Protein AF-A0A0U1QNK0-F1 (afdb_monomer_lite)

Sequence (177 aa):
MRGFETMNGQDYVIVNDSFAPSDDTAVRKYKVDQFQKAWANGVAYLVHSKEKGGAGDSAAKRIHADLRPTSSEHEYALYVGKKKIDIPANFTADVRPLTEESGTLAYTISDGKKYDTDAHKKFYYTHETSDGNIALDLSQLKANLRGKNAALTLYVLSTTGDNYVATLELNRKHNRH

Radius of gyration: 23.39 Å; chains: 1; bounding box: 48×30×73 Å

Organism: NCBI:txid1069536

Foldseek 3Di:
DPDWDADPNFIWDWAQQPPDPDRVRRTDTDGPVRVCVVCVVVDDDDDDDADPPGPPQQAQDEAEWAWDDDPDLQWTWIGRVPDTDQQAPCQDPPDPPADQSHWFKKKFKCLPDDDPDPVPTDIDGFDADPRRTTGHNCPVVLVVSVQPWMKMWIWTGGPSNYIYIYIDTSRPPPPDD

Secondary structure (DSSP, 8-state):
--EEEEETTEEEEEEE-TTSSSGGGTEEEEEHHHHHHH-TT------PPPPTT-SGGG--EEEEEEEEE-SSTTEEEEEETTEEEPPPTTTTS--SS--TT-EEEEEEE--SPPPSSGGGSPEEEE-B-TTS-EE---HHHHHHHTT---EEEEEEEETTSEEEEEEEETT------

Structure (mmCIF, N/CA/C/O backbone):
data_AF-A0A0U1QNK0-F1
#
_entry.id   AF-A0A0U1QNK0-F1
#
loop_
_atom_site.group_PDB
_atom_site.id
_atom_site.type_symbol
_atom_site.label_atom_id
_atom_site.label_alt_id
_atom_site.label_comp_id
_atom_site.label_asym_id
_atom_site.label_entity_id
_atom_site.label_seq_id
_atom_site.pdbx_PDB_ins_code
_atom_site.Cartn_x
_atom_site.Cartn_y
_atom_site.Cartn_z
_atom_site.occupancy
_atom_site.B_iso_or_equiv
_atom_site.auth_seq_id
_atom_site.auth_comp_id
_atom_site.auth_asym_id
_atom_site.auth_atom_id
_atom_site.pdbx_PDB_model_num
ATOM 1 N N . MET A 1 1 ? 11.651 -4.719 -26.888 1.00 79.62 1 MET A N 1
ATOM 2 C CA . MET A 1 1 ? 12.391 -5.368 -27.994 1.00 79.62 1 MET A CA 1
ATOM 3 C C . MET A 1 1 ? 12.774 -6.779 -27.564 1.00 79.62 1 MET A C 1
ATOM 5 O O . MET A 1 1 ? 13.091 -6.956 -26.396 1.00 79.62 1 MET A O 1
ATOM 9 N N . ARG A 1 2 ? 12.701 -7.765 -28.464 1.00 84.56 2 ARG A N 1
ATOM 10 C CA . ARG A 1 2 ? 13.052 -9.174 -28.206 1.00 84.56 2 ARG A CA 1
ATOM 11 C C . ARG A 1 2 ? 14.271 -9.658 -28.992 1.00 84.56 2 ARG A C 1
ATOM 13 O O . ARG A 1 2 ? 14.955 -10.556 -28.523 1.00 84.56 2 ARG A O 1
ATOM 20 N N . GLY A 1 3 ? 14.547 -9.075 -30.157 1.00 89.38 3 GLY A N 1
ATOM 21 C CA . GLY A 1 3 ? 15.682 -9.470 -30.989 1.00 89.38 3 GLY A CA 1
ATOM 22 C C . GLY A 1 3 ? 15.568 -8.946 -32.415 1.00 89.38 3 GLY A C 1
ATOM 23 O O . GLY A 1 3 ? 14.738 -8.076 -32.691 1.00 89.38 3 GLY A O 1
ATOM 24 N N . PHE A 1 4 ? 16.388 -9.506 -33.300 1.00 93.50 4 PHE A N 1
ATOM 25 C CA . PHE A 1 4 ? 16.425 -9.197 -34.727 1.00 93.50 4 PHE A CA 1
ATOM 26 C C . PHE A 1 4 ? 16.298 -10.472 -35.556 1.00 93.50 4 PHE A C 1
ATOM 28 O O . PHE A 1 4 ? 16.668 -11.552 -35.097 1.00 93.50 4 PHE A O 1
ATOM 35 N N . GLU A 1 5 ? 15.800 -10.335 -36.778 1.00 94.75 5 GLU A N 1
ATOM 36 C CA . GLU A 1 5 ? 15.701 -11.430 -37.738 1.00 94.75 5 GLU A CA 1
ATOM 37 C C . GLU A 1 5 ? 15.865 -10.900 -39.162 1.00 94.75 5 GLU A C 1
ATOM 39 O O . GLU A 1 5 ? 15.320 -9.848 -39.500 1.00 94.75 5 GLU A O 1
ATOM 44 N N . THR A 1 6 ? 16.577 -11.648 -40.002 1.00 94.88 6 THR A N 1
ATOM 45 C CA . THR A 1 6 ? 16.734 -11.339 -41.425 1.00 94.88 6 THR A CA 1
ATOM 46 C C . THR A 1 6 ? 15.884 -12.302 -42.241 1.00 94.88 6 THR A C 1
ATOM 48 O O . THR A 1 6 ? 16.067 -13.517 -42.175 1.00 94.88 6 THR A O 1
ATOM 51 N N . MET A 1 7 ? 14.966 -11.767 -43.044 1.00 91.12 7 MET A N 1
ATOM 52 C CA . MET A 1 7 ? 14.125 -12.548 -43.952 1.00 91.12 7 MET A CA 1
ATOM 53 C C . MET A 1 7 ? 14.304 -12.017 -45.373 1.00 91.12 7 MET A C 1
ATOM 55 O O . MET A 1 7 ? 14.025 -10.848 -45.632 1.00 91.12 7 MET A O 1
ATOM 59 N N . ASN A 1 8 ? 14.763 -12.865 -46.299 1.00 91.56 8 ASN A N 1
ATOM 60 C CA . ASN A 1 8 ? 14.988 -12.506 -47.708 1.00 91.56 8 ASN A CA 1
ATOM 61 C C . ASN A 1 8 ? 15.852 -11.238 -47.895 1.00 91.56 8 ASN A C 1
ATOM 63 O O . ASN A 1 8 ? 15.543 -10.389 -48.725 1.00 91.56 8 ASN A O 1
ATOM 67 N N . GLY A 1 9 ? 16.908 -11.086 -47.088 1.00 91.94 9 GLY A N 1
ATOM 68 C CA . GLY A 1 9 ? 17.814 -9.929 -47.141 1.00 91.94 9 GLY A CA 1
ATOM 69 C C . GLY A 1 9 ? 17.261 -8.632 -46.533 1.00 91.94 9 GLY A C 1
ATOM 70 O O . GLY A 1 9 ? 17.928 -7.606 -46.603 1.00 91.94 9 GLY A O 1
ATOM 71 N N . GLN A 1 10 ? 16.067 -8.660 -45.933 1.00 95.06 10 GLN A N 1
ATOM 72 C CA . GLN A 1 10 ? 15.499 -7.544 -45.179 1.00 95.06 10 GLN A CA 1
ATOM 73 C C . GLN A 1 10 ? 15.601 -7.820 -43.678 1.00 95.06 10 GLN A C 1
ATOM 75 O O . GLN A 1 10 ? 15.119 -8.850 -43.201 1.00 95.06 10 GLN A O 1
ATOM 80 N N . ASP A 1 11 ? 16.154 -6.862 -42.936 1.00 96.38 11 ASP A N 1
ATOM 81 C CA . ASP A 1 11 ? 16.259 -6.943 -41.480 1.00 96.38 11 ASP A CA 1
ATOM 82 C C . ASP A 1 11 ? 15.006 -6.411 -40.785 1.00 96.38 11 ASP A C 1
ATOM 84 O O . ASP A 1 11 ? 14.440 -5.372 -41.162 1.00 96.38 11 ASP A O 1
ATOM 88 N N . TYR A 1 12 ? 14.614 -7.121 -39.730 1.00 96.12 12 TYR A N 1
ATOM 89 C CA . TYR A 1 12 ? 13.474 -6.820 -38.880 1.00 96.12 12 TYR A CA 1
ATOM 90 C C . TYR A 1 12 ? 13.873 -6.769 -37.405 1.00 96.12 12 TYR A C 1
ATOM 92 O O . TYR A 1 12 ? 14.728 -7.523 -36.942 1.00 96.12 12 TYR A O 1
ATOM 100 N N . VAL A 1 13 ? 13.184 -5.918 -36.649 1.00 94.31 13 VAL A N 1
ATOM 101 C CA . VAL A 1 13 ? 13.198 -5.881 -35.186 1.00 94.31 13 VAL A CA 1
ATOM 102 C C . VAL A 1 13 ? 11.956 -6.593 -34.670 1.00 94.31 13 VAL A C 1
ATOM 104 O O . VAL A 1 13 ? 10.834 -6.266 -35.063 1.00 94.31 13 VAL A O 1
ATOM 107 N N . ILE A 1 14 ? 12.1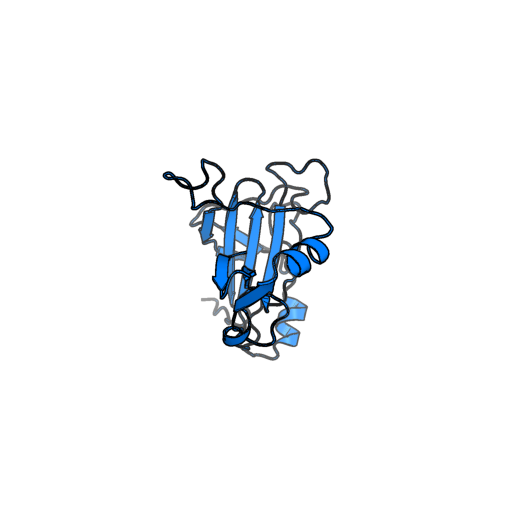50 -7.542 -33.759 1.00 94.19 14 ILE A N 1
ATOM 108 C CA . ILE A 1 14 ? 11.066 -8.238 -33.067 1.00 94.19 14 ILE A CA 1
ATOM 109 C C . ILE A 1 14 ? 10.735 -7.461 -31.793 1.00 94.19 14 ILE A C 1
ATOM 111 O O . ILE A 1 14 ? 11.606 -7.216 -30.949 1.00 94.19 14 ILE A O 1
ATOM 115 N N . VAL A 1 15 ? 9.471 -7.091 -31.611 1.00 90.94 15 VAL A N 1
ATOM 116 C CA . VAL A 1 15 ? 8.993 -6.358 -30.433 1.00 90.94 15 VAL A CA 1
ATOM 117 C C . VAL A 1 15 ? 7.760 -7.020 -29.831 1.00 90.94 15 VAL A C 1
ATOM 119 O O . VAL A 1 15 ? 7.008 -7.685 -30.532 1.00 90.94 15 VAL A O 1
ATOM 122 N N . ASN A 1 16 ? 7.564 -6.814 -28.528 1.00 90.19 16 ASN A N 1
ATOM 123 C CA . ASN A 1 16 ? 6.252 -6.957 -27.906 1.00 90.19 16 ASN A CA 1
ATOM 124 C C . ASN A 1 16 ? 5.609 -5.571 -27.919 1.00 90.19 16 ASN A C 1
ATOM 126 O O . ASN A 1 16 ? 6.093 -4.676 -27.227 1.00 90.19 16 ASN A O 1
ATOM 130 N N . ASP A 1 17 ? 4.591 -5.394 -28.748 1.00 86.69 17 ASP A N 1
ATOM 131 C CA . ASP A 1 17 ? 3.860 -4.147 -28.923 1.00 86.69 17 ASP A CA 1
ATOM 132 C C . ASP A 1 17 ? 2.705 -4.084 -27.919 1.00 86.69 17 ASP A C 1
ATOM 134 O O . ASP A 1 17 ? 1.735 -4.834 -28.028 1.00 86.69 17 ASP A O 1
ATOM 138 N N . SER A 1 18 ? 2.812 -3.202 -26.926 1.00 84.12 18 SER A N 1
ATOM 139 C CA . SER A 1 18 ? 1.791 -3.047 -25.885 1.00 84.12 18 SER A CA 1
ATOM 140 C C . SER A 1 18 ? 0.488 -2.428 -26.397 1.00 84.12 18 SER A C 1
ATOM 142 O O . SER A 1 18 ? -0.488 -2.393 -25.656 1.00 84.12 18 SER A O 1
ATOM 144 N N . PHE A 1 19 ? 0.460 -1.921 -27.634 1.00 86.00 19 PHE A N 1
ATOM 145 C CA . PHE A 1 19 ? -0.759 -1.436 -28.282 1.00 86.00 19 PHE A CA 1
ATOM 146 C C . PHE A 1 19 ? -1.517 -2.551 -29.028 1.00 86.00 19 PHE A C 1
ATOM 148 O O . PHE A 1 19 ? -2.571 -2.311 -29.618 1.00 86.00 19 PHE A O 1
ATOM 155 N N . ALA A 1 20 ? -1.000 -3.783 -29.033 1.00 86.50 20 ALA A N 1
ATOM 156 C CA . ALA A 1 20 ? -1.690 -4.907 -29.645 1.00 86.50 20 ALA A CA 1
ATOM 157 C C . ALA A 1 20 ? -2.998 -5.254 -28.901 1.00 86.50 20 ALA A C 1
ATOM 159 O O . ALA A 1 20 ? -3.050 -5.184 -27.675 1.00 86.50 20 ALA A O 1
ATOM 160 N N . PRO A 1 21 ? -4.054 -5.677 -29.621 1.00 86.31 21 PRO A N 1
ATOM 161 C CA . PRO A 1 21 ? -5.358 -5.965 -29.020 1.00 86.31 21 PRO A CA 1
ATOM 162 C C . PRO A 1 21 ? -5.395 -7.261 -28.190 1.00 86.31 21 PRO A C 1
ATOM 164 O O . PRO A 1 21 ? -6.383 -7.509 -27.505 1.00 86.31 21 PRO A O 1
ATOM 167 N N . SER A 1 22 ? -4.367 -8.111 -28.282 1.00 85.88 22 SER A N 1
ATOM 168 C CA . SER A 1 22 ? -4.247 -9.367 -27.528 1.00 85.88 22 SER A CA 1
ATOM 169 C C . SER A 1 22 ? -2.798 -9.858 -27.474 1.00 85.88 22 SER A C 1
ATOM 171 O O . SER A 1 22 ? -1.999 -9.507 -28.352 1.00 85.88 22 SER A O 1
ATOM 173 N N . ASP A 1 23 ? -2.490 -10.722 -26.503 1.00 85.69 23 ASP A N 1
ATOM 174 C CA . ASP A 1 23 ? -1.160 -11.315 -26.297 1.00 85.69 23 ASP A CA 1
ATOM 175 C C . ASP A 1 23 ? -0.637 -12.051 -27.538 1.00 85.69 23 ASP A C 1
ATOM 177 O O . ASP A 1 23 ? 0.511 -11.852 -27.941 1.00 85.69 23 ASP A O 1
ATOM 181 N N . ASP A 1 24 ? -1.499 -12.818 -28.211 1.00 85.31 24 ASP A N 1
ATOM 182 C CA . ASP A 1 24 ? -1.147 -13.570 -29.424 1.00 85.31 24 ASP A CA 1
ATOM 183 C C . ASP A 1 24 ? -0.726 -12.652 -30.584 1.00 85.31 24 ASP A C 1
ATOM 185 O O . ASP A 1 24 ? 0.017 -13.051 -31.480 1.00 85.31 24 ASP A O 1
ATOM 189 N N . THR A 1 25 ? -1.167 -11.391 -30.555 1.00 85.88 25 THR A N 1
ATOM 190 C CA . THR A 1 25 ? -0.853 -10.368 -31.566 1.00 85.88 25 THR A CA 1
ATOM 191 C C . THR A 1 25 ? 0.191 -9.345 -31.105 1.00 85.88 25 THR A C 1
ATOM 193 O O . THR A 1 25 ? 0.504 -8.404 -31.847 1.00 85.88 25 THR A O 1
ATOM 196 N N . ALA A 1 26 ? 0.722 -9.505 -29.888 1.00 88.94 26 ALA A N 1
ATOM 197 C CA . ALA A 1 26 ? 1.692 -8.588 -29.295 1.00 88.94 26 ALA A CA 1
ATOM 198 C C . ALA A 1 26 ? 3.079 -8.734 -29.921 1.00 88.94 26 ALA A C 1
ATOM 200 O O . ALA A 1 26 ? 3.801 -7.746 -30.056 1.00 88.94 26 ALA A O 1
ATOM 201 N N . VAL A 1 27 ? 3.458 -9.942 -30.344 1.00 91.31 27 VAL A N 1
ATOM 202 C CA . VAL A 1 27 ? 4.741 -10.161 -31.018 1.00 91.31 27 VAL A CA 1
ATOM 203 C C . VAL A 1 27 ? 4.650 -9.650 -32.454 1.00 91.31 27 VAL A C 1
ATOM 205 O O . VAL A 1 27 ? 3.959 -10.227 -33.291 1.00 91.31 27 VAL A O 1
ATOM 208 N N . ARG A 1 28 ? 5.378 -8.574 -32.757 1.00 89.69 28 ARG A N 1
ATOM 209 C CA . ARG A 1 28 ? 5.414 -7.952 -34.088 1.00 89.69 28 ARG A CA 1
ATOM 210 C C . ARG A 1 28 ? 6.832 -7.869 -34.627 1.00 89.69 28 ARG A C 1
ATOM 212 O O . ARG A 1 28 ? 7.786 -7.705 -33.867 1.00 89.69 28 ARG A O 1
ATOM 219 N N . LYS A 1 29 ? 6.953 -7.957 -35.953 1.00 92.56 29 LYS A N 1
ATOM 220 C CA . LYS A 1 29 ? 8.195 -7.729 -36.699 1.00 92.56 29 LYS A CA 1
ATOM 221 C C . LYS A 1 29 ? 8.063 -6.420 -37.467 1.00 92.56 29 LYS A C 1
ATOM 223 O O . LYS A 1 29 ? 7.225 -6.315 -38.359 1.00 92.56 29 LYS A O 1
ATOM 228 N N . TYR A 1 30 ? 8.886 -5.438 -37.131 1.00 92.50 30 TYR A N 1
ATOM 229 C CA . TYR A 1 30 ? 8.976 -4.176 -37.865 1.00 92.50 30 TYR A CA 1
ATOM 230 C C . TYR A 1 30 ? 10.249 -4.172 -38.693 1.00 92.50 30 TYR A C 1
ATOM 232 O O . TYR A 1 30 ? 11.282 -4.624 -38.206 1.00 92.50 30 TYR A O 1
ATOM 240 N N . LYS A 1 31 ? 10.210 -3.654 -39.924 1.00 94.56 31 LYS A N 1
ATOM 241 C CA . LYS A 1 31 ? 11.457 -3.413 -40.660 1.00 94.56 31 LYS A CA 1
ATOM 242 C C . LYS A 1 31 ? 12.328 -2.446 -39.860 1.00 94.56 31 LYS A C 1
ATOM 244 O O . LYS A 1 31 ? 11.803 -1.536 -39.215 1.00 94.56 31 LYS A O 1
ATOM 249 N N . VAL A 1 32 ? 13.643 -2.643 -39.886 1.00 92.44 32 VAL A N 1
ATOM 250 C CA . VAL A 1 32 ? 14.577 -1.835 -39.081 1.00 92.44 32 VAL A CA 1
ATOM 251 C C . VAL A 1 32 ? 14.434 -0.336 -39.362 1.00 92.44 32 VAL A C 1
ATOM 253 O O . VAL A 1 32 ? 14.406 0.456 -38.424 1.00 92.44 32 VAL A O 1
ATOM 256 N N . ASP A 1 33 ? 14.249 0.056 -40.622 1.00 90.56 33 ASP A N 1
ATOM 257 C CA . ASP A 1 33 ? 14.060 1.455 -41.021 1.00 90.56 33 ASP A CA 1
ATOM 258 C C . ASP A 1 33 ? 12.763 2.068 -40.456 1.00 90.56 33 ASP A C 1
ATOM 260 O O . ASP A 1 33 ? 12.744 3.224 -40.031 1.00 90.56 33 ASP A O 1
ATOM 264 N N . GLN A 1 34 ? 11.675 1.295 -40.410 1.00 91.44 34 GLN A N 1
ATOM 265 C CA . GLN A 1 34 ? 10.413 1.706 -39.789 1.00 91.44 34 GLN A CA 1
ATOM 266 C C . GLN A 1 34 ? 10.545 1.808 -38.271 1.00 91.44 34 GLN A C 1
ATOM 268 O O . GLN A 1 34 ? 10.084 2.781 -37.675 1.00 91.44 34 GLN A O 1
ATOM 273 N N . PHE A 1 35 ? 11.199 0.826 -37.652 1.00 90.06 35 PHE A N 1
ATOM 274 C CA . PHE A 1 35 ? 11.442 0.820 -36.216 1.00 90.06 35 PHE A CA 1
ATOM 275 C C . PHE A 1 35 ? 12.272 2.034 -35.783 1.00 90.06 35 PHE A C 1
ATOM 277 O O . PHE A 1 35 ? 11.896 2.717 -34.836 1.00 90.06 35 PHE A O 1
ATOM 284 N N . GLN A 1 36 ? 13.350 2.356 -36.504 1.00 88.31 36 GLN A N 1
ATOM 285 C CA . GLN A 1 36 ? 14.196 3.520 -36.220 1.00 88.31 36 GLN A CA 1
ATOM 286 C C . GLN A 1 36 ? 13.423 4.841 -36.300 1.00 88.31 36 GLN A C 1
ATOM 288 O O . GLN A 1 36 ? 13.602 5.704 -35.446 1.00 88.31 36 GLN A O 1
ATOM 293 N N . LYS A 1 37 ? 12.519 4.987 -37.277 1.00 88.56 37 LYS A N 1
ATOM 294 C CA . LYS A 1 37 ? 11.646 6.168 -37.381 1.00 88.56 37 LYS A CA 1
ATOM 295 C C . LYS A 1 37 ? 10.666 6.274 -36.210 1.00 88.56 37 LYS A C 1
ATOM 297 O O . LYS A 1 37 ? 10.416 7.373 -35.728 1.00 88.56 37 LYS A O 1
ATOM 302 N N . ALA A 1 38 ? 10.110 5.149 -35.759 1.00 84.12 38 ALA A N 1
ATOM 303 C CA . ALA A 1 38 ? 9.183 5.110 -34.627 1.00 84.12 38 ALA A CA 1
ATOM 304 C C . ALA A 1 38 ? 9.894 5.300 -33.274 1.00 84.12 38 ALA A C 1
ATOM 306 O O . ALA A 1 38 ? 9.318 5.841 -32.332 1.00 84.12 38 ALA A O 1
ATOM 307 N N . TRP A 1 39 ? 11.162 4.902 -33.176 1.00 84.81 39 TRP A N 1
ATOM 308 C CA . TRP A 1 39 ? 11.994 5.055 -31.986 1.00 84.81 39 TRP A CA 1
ATOM 309 C C . TRP A 1 39 ? 12.665 6.438 -31.917 1.00 84.81 39 TRP A C 1
ATOM 311 O O . TRP A 1 39 ? 13.859 6.563 -31.660 1.00 84.81 39 TRP A O 1
ATOM 321 N N . ALA A 1 40 ? 11.881 7.499 -32.130 1.00 75.56 40 ALA A N 1
ATOM 322 C CA . ALA A 1 40 ? 12.381 8.864 -32.315 1.00 75.56 40 ALA A CA 1
ATOM 323 C C . ALA A 1 40 ? 13.229 9.396 -31.141 1.00 75.56 40 ALA A C 1
ATOM 325 O O . ALA A 1 40 ? 14.179 10.142 -31.357 1.00 75.56 40 ALA A O 1
ATOM 326 N N . ASN A 1 41 ? 12.920 8.988 -29.906 1.00 79.44 41 ASN A N 1
ATOM 327 C CA . ASN A 1 41 ? 13.643 9.442 -28.713 1.00 79.44 41 ASN A CA 1
ATOM 328 C C . ASN A 1 41 ? 14.903 8.613 -28.408 1.00 79.44 41 ASN A C 1
ATOM 330 O O . ASN A 1 41 ? 15.658 8.987 -27.516 1.00 79.44 41 ASN A O 1
ATOM 334 N N . GLY A 1 42 ? 15.120 7.475 -29.082 1.00 81.62 42 GLY A N 1
ATOM 335 C CA . GLY A 1 42 ? 16.339 6.666 -28.937 1.00 81.62 42 GLY A CA 1
ATOM 336 C C . GLY A 1 42 ? 16.609 6.084 -27.540 1.00 81.62 42 GLY A C 1
ATOM 337 O O . GLY A 1 42 ? 17.701 5.579 -27.289 1.00 81.62 42 GLY A O 1
ATOM 338 N N . VAL A 1 43 ? 15.653 6.146 -26.607 1.00 83.75 43 VAL A N 1
ATOM 339 C CA . VAL A 1 43 ? 15.841 5.648 -25.236 1.00 83.75 43 VAL A CA 1
ATOM 340 C C . VAL A 1 43 ? 15.598 4.143 -25.178 1.00 83.75 43 VAL A C 1
ATOM 342 O O . VAL A 1 43 ? 14.539 3.663 -25.591 1.00 83.75 43 VAL A O 1
ATOM 345 N N . ALA A 1 44 ? 16.556 3.404 -24.620 1.00 82.50 44 ALA A N 1
ATOM 346 C CA . ALA A 1 44 ? 16.413 1.997 -24.267 1.00 82.50 44 ALA A CA 1
ATOM 347 C C . ALA A 1 44 ? 16.755 1.785 -22.789 1.00 82.50 44 ALA A C 1
ATOM 349 O O . ALA A 1 44 ? 17.762 2.287 -22.297 1.00 82.50 44 ALA A O 1
ATOM 350 N N . TYR A 1 45 ? 15.934 0.990 -22.105 1.00 75.56 45 TYR A N 1
ATOM 351 C CA . TYR A 1 45 ? 16.219 0.501 -20.759 1.00 75.56 45 TYR A CA 1
ATOM 352 C C . TYR A 1 45 ? 16.656 -0.960 -20.849 1.00 75.56 45 TYR A C 1
ATOM 354 O O . TYR A 1 45 ? 15.934 -1.802 -21.386 1.00 75.56 45 TYR A O 1
ATOM 362 N N . LEU A 1 46 ? 17.845 -1.258 -20.332 1.00 79.00 46 LEU A N 1
ATOM 363 C CA . LEU A 1 46 ? 18.397 -2.608 -20.259 1.00 79.00 46 LEU A CA 1
ATOM 364 C C . LEU A 1 46 ? 18.109 -3.164 -18.865 1.00 79.00 46 LEU A C 1
ATOM 366 O O . LEU A 1 46 ? 18.719 -2.744 -17.886 1.00 79.00 46 LEU A O 1
ATOM 370 N N . VAL A 1 47 ? 17.162 -4.094 -18.774 1.00 78.12 47 VAL A N 1
ATOM 371 C CA . VAL A 1 47 ? 16.825 -4.771 -17.517 1.00 78.12 47 VAL A CA 1
ATOM 372 C C . VAL A 1 47 ? 17.526 -6.124 -17.503 1.00 78.12 47 VAL A C 1
ATOM 374 O O . VAL A 1 47 ? 17.227 -6.989 -18.326 1.00 78.12 47 VAL A O 1
ATOM 377 N N . HIS A 1 48 ? 18.470 -6.305 -16.585 1.00 68.00 48 HIS A N 1
ATOM 378 C CA . HIS A 1 48 ? 19.139 -7.585 -16.375 1.00 68.00 48 HIS A CA 1
ATOM 379 C C . HIS A 1 48 ? 18.356 -8.464 -15.391 1.00 68.00 48 HIS A C 1
ATOM 381 O O . HIS A 1 48 ? 17.511 -7.994 -14.624 1.00 68.00 48 HIS A O 1
ATOM 387 N N . SER A 1 49 ? 18.632 -9.769 -15.410 1.00 66.88 49 SER A N 1
ATOM 388 C CA . SER A 1 49 ? 18.137 -10.685 -14.380 1.00 66.88 49 SER A CA 1
ATOM 389 C C . SER A 1 49 ? 18.592 -10.223 -12.992 1.00 66.88 49 SER A C 1
ATOM 391 O O . SER A 1 49 ? 19.634 -9.577 -12.860 1.00 66.88 49 SER A O 1
ATOM 393 N N . LYS A 1 50 ? 17.813 -10.561 -11.955 1.00 58.22 50 LYS A N 1
ATOM 394 C CA . LYS A 1 50 ? 18.165 -10.262 -10.557 1.00 58.22 50 LYS A CA 1
ATOM 395 C C . LYS A 1 50 ? 19.603 -10.703 -10.274 1.00 58.22 50 LYS A C 1
ATOM 397 O O . LYS A 1 50 ? 19.975 -11.822 -10.631 1.00 58.22 50 LYS A O 1
ATOM 402 N N . GLU A 1 51 ? 20.385 -9.840 -9.630 1.00 58.50 51 GLU A N 1
ATOM 403 C CA . GLU A 1 51 ? 21.751 -10.186 -9.243 1.00 58.50 51 GLU A CA 1
ATOM 404 C C . GLU A 1 51 ? 21.768 -11.409 -8.313 1.00 58.50 51 GLU A C 1
ATOM 406 O O . GLU A 1 51 ? 20.852 -11.626 -7.505 1.00 58.50 51 GLU A O 1
ATOM 411 N N . LYS A 1 52 ? 22.813 -12.240 -8.434 1.00 49.09 52 LYS A N 1
ATOM 412 C CA . LYS A 1 52 ? 23.042 -13.360 -7.513 1.00 49.09 52 LYS A CA 1
ATOM 413 C C . LYS A 1 52 ? 23.322 -12.783 -6.124 1.00 49.09 52 LYS A C 1
ATOM 415 O O . LYS A 1 52 ? 24.405 -12.268 -5.886 1.00 49.09 52 LYS A O 1
ATOM 420 N N . GLY A 1 53 ? 22.341 -12.884 -5.230 1.00 58.59 53 GLY A N 1
ATOM 421 C CA . GLY A 1 53 ? 22.382 -12.276 -3.894 1.00 58.59 53 GLY A CA 1
ATOM 422 C C . GLY A 1 53 ? 21.129 -11.468 -3.538 1.00 58.59 53 GLY A C 1
ATOM 423 O O . GLY A 1 53 ? 20.954 -11.112 -2.380 1.00 58.59 53 GLY A O 1
ATOM 424 N N . GLY A 1 54 ? 20.218 -11.236 -4.493 1.00 56.31 54 GLY A N 1
ATOM 425 C CA . GLY A 1 54 ? 19.030 -10.403 -4.273 1.00 56.31 54 GLY A CA 1
ATOM 426 C C . GLY A 1 54 ? 19.307 -8.921 -4.541 1.00 56.31 54 GLY A C 1
ATOM 427 O O . GLY A 1 54 ? 20.326 -8.576 -5.124 1.00 56.31 54 GLY A O 1
ATOM 428 N N . ALA A 1 55 ? 18.386 -8.036 -4.157 1.00 56.00 55 ALA A N 1
ATOM 429 C CA . ALA A 1 55 ? 18.481 -6.594 -4.428 1.00 56.00 55 ALA A CA 1
ATOM 430 C C . ALA A 1 55 ? 19.325 -5.818 -3.385 1.00 56.00 55 ALA A C 1
ATOM 432 O O . ALA A 1 55 ? 19.052 -4.650 -3.122 1.00 56.00 55 ALA A O 1
ATOM 433 N N . GLY A 1 56 ? 20.326 -6.465 -2.775 1.00 56.91 56 GLY A N 1
ATOM 434 C CA . GLY A 1 56 ? 21.097 -5.901 -1.659 1.00 56.91 56 GLY A CA 1
ATOM 435 C C . GLY A 1 56 ? 20.256 -5.676 -0.391 1.00 56.91 56 GLY A C 1
ATOM 436 O O . GLY A 1 56 ? 19.161 -6.228 -0.254 1.00 56.91 56 GLY A O 1
ATOM 437 N N . ASP A 1 57 ? 20.762 -4.853 0.535 1.00 53.84 57 ASP A N 1
ATOM 438 C CA . ASP A 1 57 ? 20.128 -4.575 1.839 1.00 53.84 57 ASP A CA 1
ATOM 439 C C . ASP A 1 57 ? 18.774 -3.849 1.733 1.00 53.84 57 ASP A C 1
ATOM 441 O O . ASP A 1 57 ? 17.956 -3.928 2.647 1.00 53.84 57 ASP A O 1
ATOM 445 N N . SER A 1 58 ? 18.498 -3.216 0.589 1.00 53.03 58 SER A N 1
ATOM 446 C CA . SER A 1 58 ? 17.257 -2.480 0.300 1.00 53.03 58 SER A CA 1
ATOM 447 C C . SER A 1 58 ? 16.245 -3.287 -0.518 1.00 53.03 58 SER A C 1
ATOM 449 O O . SER A 1 58 ? 15.328 -2.727 -1.123 1.00 53.03 58 SER A O 1
ATOM 451 N N . ALA A 1 59 ? 16.395 -4.614 -0.580 1.00 64.31 59 ALA A N 1
ATOM 452 C CA . ALA A 1 59 ? 15.390 -5.462 -1.203 1.00 64.31 59 ALA A CA 1
ATOM 453 C C . ALA A 1 59 ? 14.036 -5.267 -0.507 1.00 64.31 59 ALA A C 1
ATOM 455 O O . ALA A 1 59 ? 13.914 -5.521 0.689 1.00 64.31 59 ALA A O 1
ATOM 456 N N . ALA A 1 60 ? 13.013 -4.862 -1.266 1.00 72.06 60 ALA A N 1
ATOM 457 C CA . ALA A 1 60 ? 11.668 -4.691 -0.733 1.00 72.06 60 ALA A CA 1
ATOM 458 C C . ALA A 1 60 ? 11.164 -6.004 -0.105 1.00 72.06 60 ALA A C 1
ATOM 460 O O . ALA A 1 60 ? 10.958 -7.008 -0.795 1.00 72.06 60 ALA A O 1
ATOM 461 N N . LYS A 1 61 ? 10.963 -5.994 1.212 1.00 84.44 61 LYS A N 1
ATOM 462 C CA . LYS A 1 61 ? 10.410 -7.091 2.002 1.00 84.44 61 LYS A CA 1
ATOM 463 C C . LYS A 1 61 ? 8.937 -6.828 2.246 1.00 84.44 61 LYS A C 1
ATOM 465 O O . LYS A 1 61 ? 8.535 -5.705 2.534 1.00 84.44 61 LYS A O 1
ATOM 470 N N . ARG A 1 62 ? 8.129 -7.883 2.149 1.00 89.50 62 ARG A N 1
ATOM 471 C CA . ARG A 1 62 ? 6.721 -7.856 2.547 1.00 89.50 62 ARG A CA 1
ATOM 472 C C . ARG A 1 62 ? 6.579 -8.541 3.901 1.00 89.50 62 ARG A C 1
ATOM 474 O O . ARG A 1 62 ? 6.850 -9.733 4.013 1.00 89.50 62 ARG A O 1
ATOM 481 N N . ILE A 1 63 ? 6.151 -7.789 4.906 1.00 94.19 63 ILE A N 1
ATOM 482 C CA . ILE A 1 63 ? 6.003 -8.234 6.291 1.00 94.19 63 ILE A CA 1
ATOM 483 C C . ILE A 1 63 ? 4.511 -8.330 6.607 1.00 94.19 63 ILE A C 1
ATOM 485 O O . ILE A 1 63 ? 3.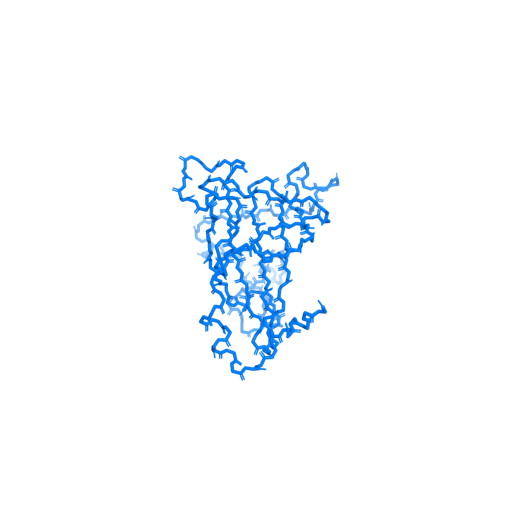768 -7.366 6.431 1.00 94.19 63 ILE A O 1
ATOM 489 N N . HIS A 1 64 ? 4.056 -9.497 7.064 1.00 95.94 64 HIS A N 1
ATOM 490 C CA . HIS A 1 64 ? 2.676 -9.658 7.517 1.00 95.94 64 HIS A CA 1
ATOM 491 C C . HIS A 1 64 ? 2.487 -8.969 8.872 1.00 95.94 64 HIS A C 1
ATOM 493 O O . HIS A 1 64 ? 3.250 -9.214 9.809 1.00 95.94 64 HIS A O 1
ATOM 499 N N . ALA A 1 65 ? 1.451 -8.145 8.976 1.00 97.00 65 ALA A N 1
ATOM 500 C CA . ALA A 1 65 ? 1.100 -7.400 10.173 1.00 97.00 65 ALA A CA 1
ATOM 501 C C . ALA A 1 65 ? -0.392 -7.549 10.505 1.00 97.00 65 ALA A C 1
ATOM 503 O O . ALA A 1 65 ? -1.201 -7.941 9.664 1.00 97.00 65 ALA A O 1
ATOM 504 N N . ASP A 1 66 ? -0.751 -7.204 11.736 1.00 97.31 66 ASP A N 1
ATOM 505 C CA . ASP A 1 66 ? -2.127 -7.152 12.217 1.00 97.31 66 ASP A CA 1
ATOM 506 C C . ASP A 1 66 ? -2.553 -5.698 12.423 1.00 97.31 66 ASP A C 1
ATOM 508 O O . ASP A 1 66 ? -1.797 -4.899 12.981 1.00 97.31 66 ASP A O 1
ATOM 512 N N . LEU A 1 67 ? -3.795 -5.380 12.054 1.00 95.56 67 LEU A N 1
ATOM 513 C CA . LEU A 1 67 ? -4.459 -4.150 12.481 1.00 95.56 67 LEU A CA 1
ATOM 514 C C . LEU A 1 67 ? -5.282 -4.418 13.731 1.00 95.56 67 LEU A C 1
ATOM 516 O O . LEU A 1 67 ? -6.119 -5.322 13.749 1.00 95.56 67 LEU A O 1
ATOM 520 N N . ARG A 1 68 ? -5.063 -3.612 14.768 1.00 94.88 68 ARG A N 1
ATOM 521 C CA . ARG A 1 68 ? -5.785 -3.717 16.038 1.00 94.88 68 ARG A CA 1
ATOM 522 C C . ARG A 1 68 ? -6.507 -2.405 16.342 1.00 94.88 68 ARG A C 1
ATOM 524 O O . ARG A 1 68 ? -5.891 -1.352 16.178 1.00 94.88 68 ARG A O 1
ATOM 531 N N . PRO A 1 69 ? -7.783 -2.451 16.770 1.00 92.75 69 PRO A N 1
ATOM 532 C CA . PRO A 1 69 ? -8.498 -1.256 17.202 1.00 92.75 69 PRO A CA 1
ATOM 533 C C . PRO A 1 69 ? -7.752 -0.547 18.335 1.00 92.75 69 PRO A C 1
ATOM 535 O O . PRO A 1 69 ? -7.178 -1.210 19.204 1.00 92.75 69 PRO A O 1
ATOM 538 N N . THR A 1 70 ? -7.788 0.781 18.337 1.00 92.94 70 THR A N 1
ATOM 539 C CA . THR A 1 70 ? -7.340 1.590 19.476 1.00 92.94 70 THR A CA 1
ATOM 540 C C . THR A 1 70 ? -8.550 2.005 20.324 1.00 92.94 70 THR A C 1
ATOM 542 O O . THR A 1 70 ? -9.658 1.493 20.145 1.00 92.94 70 THR A O 1
ATOM 545 N N . SER A 1 71 ? -8.357 2.919 21.277 1.00 90.38 71 SER A N 1
ATOM 546 C CA . SER A 1 71 ? -9.466 3.577 21.979 1.00 90.38 71 SER A CA 1
ATOM 547 C C . SER A 1 71 ? -10.277 4.519 21.079 1.00 90.38 71 SER A C 1
ATOM 549 O O . SER A 1 71 ? -11.387 4.889 21.451 1.00 90.38 71 SER A O 1
ATOM 551 N N . SER A 1 72 ? -9.736 4.908 19.921 1.00 88.81 72 SER A N 1
ATOM 552 C CA . SER A 1 72 ? -10.409 5.721 18.907 1.00 88.81 72 SER A CA 1
ATOM 553 C C . SER A 1 72 ? -11.036 4.816 17.846 1.00 88.81 72 SER A C 1
ATOM 555 O O . SER A 1 72 ? -10.389 3.912 17.321 1.00 88.81 72 SER A O 1
ATOM 557 N N . GLU A 1 73 ? -12.294 5.068 17.481 1.00 85.75 73 GLU A N 1
ATOM 558 C CA . GLU A 1 73 ? -12.970 4.322 16.407 1.00 85.75 73 GLU A CA 1
ATOM 559 C C . GLU A 1 73 ? -12.441 4.671 15.005 1.00 85.75 73 GLU A C 1
ATOM 561 O O . GLU A 1 73 ? -12.733 3.961 14.037 1.00 85.75 73 GLU A O 1
ATOM 566 N N . HIS A 1 74 ? -11.652 5.743 14.903 1.00 90.31 74 HIS A N 1
ATOM 567 C CA . HIS A 1 74 ? -11.103 6.268 13.655 1.00 90.31 74 HIS A CA 1
ATOM 568 C C . HIS A 1 74 ? -9.626 5.914 13.459 1.00 90.31 74 HIS A C 1
ATOM 570 O O . HIS A 1 74 ? -8.992 6.444 12.549 1.00 90.31 74 HIS A O 1
ATOM 576 N N . GLU A 1 75 ? -9.058 5.045 14.302 1.00 94.00 75 GLU A N 1
ATOM 577 C CA . GLU A 1 75 ? -7.636 4.709 14.264 1.00 94.00 75 GLU A CA 1
ATOM 578 C C . GLU A 1 75 ? -7.375 3.230 14.530 1.00 94.00 75 GLU A C 1
ATOM 580 O O . GLU A 1 75 ? -8.052 2.577 15.327 1.00 94.00 75 GLU A O 1
ATOM 585 N N . TYR A 1 76 ? -6.340 2.702 13.881 1.00 96.19 76 TYR A N 1
ATOM 586 C CA . TYR A 1 76 ? -5.873 1.335 14.087 1.00 96.19 76 TYR A CA 1
ATOM 587 C C . TYR A 1 76 ? -4.364 1.321 14.302 1.00 96.19 76 TYR A C 1
ATOM 589 O O . TYR A 1 76 ? -3.613 1.983 13.587 1.00 96.19 76 TYR A O 1
ATOM 597 N N . ALA A 1 77 ? -3.917 0.528 15.270 1.00 97.31 77 ALA A N 1
ATOM 598 C CA . ALA A 1 77 ? -2.506 0.303 15.538 1.00 97.31 77 ALA A CA 1
ATOM 599 C C . ALA A 1 77 ? -1.997 -0.907 14.743 1.00 97.31 77 ALA A C 1
ATOM 601 O O . ALA A 1 77 ? -2.667 -1.945 14.666 1.00 97.31 77 ALA A O 1
ATOM 602 N N . LEU A 1 78 ? -0.799 -0.777 14.171 1.00 97.69 78 LEU A N 1
ATOM 603 C CA . LEU A 1 78 ? -0.138 -1.830 13.407 1.00 97.69 78 LEU A CA 1
ATOM 604 C C . LEU A 1 78 ? 0.740 -2.684 14.320 1.00 97.69 78 LEU A C 1
ATOM 606 O O . LEU A 1 78 ? 1.520 -2.160 15.115 1.00 97.69 78 LEU A O 1
ATOM 610 N N . TYR A 1 79 ? 0.651 -4.005 14.188 1.00 98.00 79 TYR A N 1
ATOM 611 C CA . TYR A 1 79 ? 1.454 -4.939 14.972 1.00 98.00 79 TYR A CA 1
ATOM 612 C C . TYR A 1 79 ? 2.146 -5.977 14.101 1.00 98.00 79 TYR A C 1
ATOM 614 O O . TYR A 1 79 ? 1.534 -6.565 13.217 1.00 98.00 79 TYR A O 1
ATOM 622 N N . VAL A 1 80 ? 3.395 -6.293 14.435 1.00 96.62 80 VAL A N 1
ATOM 623 C CA . VAL A 1 80 ? 4.070 -7.511 13.970 1.00 96.62 80 VAL A CA 1
ATOM 624 C C . VAL A 1 80 ? 4.261 -8.417 15.181 1.00 96.62 80 VAL A C 1
ATOM 626 O O . VAL A 1 80 ? 5.050 -8.139 16.089 1.00 96.62 80 VAL A O 1
ATOM 629 N N . GLY A 1 81 ? 3.461 -9.483 15.248 1.00 94.69 81 GLY A N 1
ATOM 630 C CA . GLY A 1 81 ? 3.372 -10.331 16.435 1.00 94.69 81 GLY A CA 1
ATOM 631 C C . GLY A 1 81 ? 2.888 -9.539 17.657 1.00 94.69 81 GLY A C 1
ATOM 632 O O . GLY A 1 81 ? 1.741 -9.099 17.717 1.00 94.69 81 GLY A O 1
ATOM 633 N N . LYS A 1 82 ? 3.752 -9.361 18.663 1.00 94.94 82 LYS A N 1
ATOM 634 C CA . LYS A 1 82 ? 3.437 -8.589 19.884 1.00 94.94 82 LYS A CA 1
ATOM 635 C C . LYS A 1 82 ? 3.969 -7.153 19.859 1.00 94.94 82 LYS A C 1
ATOM 637 O O . LYS A 1 82 ? 3.632 -6.380 20.750 1.00 94.94 82 LYS A O 1
ATOM 642 N N . LYS A 1 83 ? 4.784 -6.793 18.864 1.00 97.25 83 LYS A N 1
ATOM 643 C CA . LYS A 1 83 ? 5.420 -5.477 18.768 1.00 97.25 83 LYS A CA 1
ATOM 644 C C . LYS A 1 83 ? 4.509 -4.514 18.007 1.00 97.25 83 LYS A C 1
ATOM 646 O O . LYS A 1 83 ? 4.134 -4.822 16.877 1.00 97.25 83 LYS A O 1
ATOM 651 N N . LYS A 1 84 ? 4.179 -3.371 18.620 1.00 96.75 84 LYS A N 1
ATOM 652 C CA . LYS A 1 84 ? 3.552 -2.244 17.916 1.00 96.75 84 LYS A CA 1
ATOM 653 C C . LYS A 1 84 ? 4.585 -1.640 16.963 1.00 96.75 84 LYS A C 1
ATOM 655 O O . LYS A 1 84 ? 5.745 -1.476 17.340 1.00 96.75 84 LYS A O 1
ATOM 660 N N . ILE A 1 85 ? 4.169 -1.367 15.736 1.00 96.38 85 ILE A N 1
ATOM 661 C CA . ILE A 1 85 ? 4.945 -0.600 14.769 1.00 96.38 85 ILE A CA 1
ATOM 662 C C . ILE A 1 85 ? 4.404 0.825 14.812 1.00 96.38 85 ILE A C 1
ATOM 664 O O . ILE A 1 85 ? 3.265 1.055 14.410 1.00 96.38 85 ILE A O 1
ATOM 668 N N . ASP A 1 86 ? 5.202 1.748 15.342 1.00 96.38 86 ASP A N 1
ATOM 669 C CA . ASP A 1 86 ? 4.865 3.168 15.354 1.00 96.38 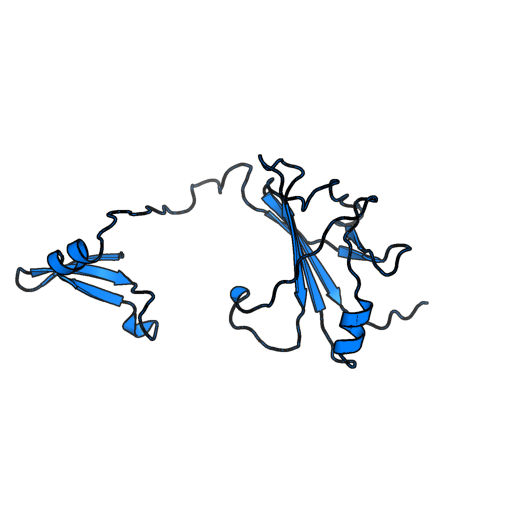86 ASP A CA 1
ATOM 670 C C . ASP A 1 86 ? 5.159 3.768 13.978 1.00 96.38 86 ASP A C 1
ATOM 672 O O . ASP A 1 86 ? 6.278 3.661 13.470 1.00 96.38 86 ASP A O 1
ATOM 676 N N . ILE A 1 87 ? 4.138 4.363 13.360 1.00 96.56 87 ILE A N 1
ATOM 677 C CA . ILE A 1 87 ? 4.299 5.085 12.099 1.00 96.56 87 ILE A CA 1
ATOM 678 C C . ILE A 1 87 ? 4.923 6.459 12.403 1.00 96.56 87 ILE A C 1
ATOM 680 O O . ILE A 1 87 ? 4.395 7.163 13.266 1.00 96.56 87 ILE A O 1
ATOM 684 N N . PRO A 1 88 ? 6.031 6.849 11.744 1.00 94.75 88 PRO A N 1
ATOM 685 C CA . PRO A 1 88 ? 6.669 8.145 11.971 1.00 94.75 88 PRO A CA 1
ATOM 686 C C . PRO A 1 88 ? 5.716 9.322 11.747 1.00 94.75 88 PRO A C 1
ATOM 688 O O . PRO A 1 88 ? 4.811 9.250 10.920 1.00 94.75 88 PRO A O 1
ATOM 691 N N . ALA A 1 89 ? 5.941 10.433 12.445 1.00 93.25 89 ALA A N 1
ATOM 692 C CA . ALA A 1 89 ? 5.207 11.664 12.172 1.00 93.25 89 ALA A CA 1
ATOM 693 C C . ALA A 1 89 ? 5.580 12.219 10.787 1.00 93.25 89 ALA A C 1
ATOM 695 O O . ALA A 1 89 ? 6.751 12.212 10.414 1.00 93.25 89 ALA A O 1
ATOM 696 N N . ASN A 1 90 ? 4.603 12.756 10.053 1.00 92.94 90 ASN A N 1
ATOM 697 C CA . ASN A 1 90 ? 4.761 13.235 8.673 1.00 92.94 90 ASN A CA 1
ATOM 698 C C . ASN A 1 90 ? 5.171 12.134 7.677 1.00 92.94 90 ASN A C 1
ATOM 700 O O . ASN A 1 90 ? 5.711 12.441 6.613 1.00 92.94 90 ASN A O 1
ATOM 704 N N . PHE A 1 91 ? 4.904 10.863 7.991 1.00 94.94 91 PHE A N 1
ATOM 705 C CA . PHE A 1 91 ? 5.247 9.721 7.145 1.00 94.94 91 PHE A CA 1
ATOM 706 C C . PHE A 1 91 ? 4.679 9.844 5.731 1.00 94.94 91 PHE A C 1
ATOM 708 O O . PHE A 1 91 ? 5.354 9.499 4.764 1.00 94.94 91 PHE A O 1
ATOM 715 N N . THR A 1 92 ? 3.458 10.363 5.593 1.00 95.25 92 THR A N 1
ATOM 716 C CA . THR A 1 92 ? 2.790 10.535 4.292 1.00 95.25 92 THR A CA 1
ATOM 717 C C . THR A 1 92 ? 2.912 11.941 3.697 1.00 95.25 92 THR A C 1
ATOM 719 O O . THR A 1 92 ? 2.294 12.229 2.670 1.00 95.25 92 THR A O 1
ATOM 722 N N . ALA A 1 93 ? 3.699 12.830 4.312 1.00 91.44 93 ALA A N 1
ATOM 723 C CA . ALA A 1 93 ? 3.856 14.199 3.838 1.00 91.44 93 ALA A CA 1
ATOM 724 C C . ALA A 1 93 ? 4.641 14.266 2.513 1.00 91.44 93 ALA A C 1
ATOM 726 O O . ALA A 1 93 ? 5.609 13.535 2.304 1.00 91.44 93 ALA A O 1
ATOM 727 N N . ASP A 1 94 ? 4.262 15.197 1.630 1.00 87.00 94 ASP A N 1
ATOM 728 C CA . ASP A 1 94 ? 5.007 15.497 0.396 1.00 87.00 94 ASP A CA 1
ATOM 729 C C . ASP A 1 94 ? 6.249 16.342 0.722 1.00 87.00 94 ASP A C 1
ATOM 731 O O . ASP A 1 94 ? 6.294 17.556 0.510 1.00 87.00 94 ASP A O 1
ATOM 735 N N . VAL A 1 95 ? 7.245 15.694 1.326 1.00 79.88 95 VAL A N 1
ATOM 736 C CA . VAL A 1 95 ? 8.533 16.294 1.689 1.00 79.88 95 VAL A CA 1
ATOM 737 C C . VAL A 1 95 ? 9.619 15.904 0.691 1.00 79.88 95 VAL A C 1
ATOM 739 O O . VAL A 1 95 ? 9.664 14.788 0.172 1.00 79.88 95 VAL A O 1
ATOM 742 N N . ARG A 1 96 ? 10.523 16.848 0.401 1.00 78.50 96 ARG A N 1
ATOM 743 C CA . ARG A 1 96 ? 11.681 16.632 -0.476 1.00 78.50 96 ARG A CA 1
ATOM 744 C C . ARG A 1 96 ? 12.959 17.118 0.216 1.00 78.50 96 ARG A C 1
ATOM 746 O O . ARG A 1 96 ? 13.005 18.290 0.589 1.00 78.50 96 ARG A O 1
ATOM 753 N N . PRO A 1 97 ? 14.005 16.281 0.332 1.00 82.88 97 PRO A N 1
ATOM 754 C CA . PRO A 1 97 ? 14.071 14.876 -0.088 1.00 82.88 97 PRO A CA 1
ATOM 755 C C . PRO A 1 97 ? 13.204 13.955 0.790 1.00 82.88 97 PRO A C 1
ATOM 757 O O . PRO A 1 97 ? 12.927 14.278 1.940 1.00 82.88 97 PRO A O 1
ATOM 760 N N . LEU A 1 98 ? 12.802 12.804 0.241 1.00 82.31 98 LEU A N 1
ATOM 761 C CA . LEU A 1 98 ? 12.212 11.728 1.041 1.00 82.31 98 LEU A CA 1
ATOM 762 C C . LEU A 1 98 ? 13.269 11.168 1.999 1.00 82.31 98 LEU A C 1
ATOM 764 O O . LEU A 1 98 ? 14.442 11.062 1.632 1.00 82.31 98 LEU A O 1
ATOM 768 N N . THR A 1 99 ? 12.846 10.785 3.199 1.00 86.00 99 THR A N 1
ATOM 769 C CA . THR A 1 99 ? 13.710 10.194 4.229 1.00 86.00 99 THR A CA 1
ATOM 770 C C . THR A 1 99 ? 13.286 8.758 4.530 1.00 86.00 99 THR A C 1
ATOM 772 O O . THR A 1 99 ? 12.282 8.271 4.006 1.00 86.00 99 THR A O 1
ATOM 775 N N . GLU A 1 100 ? 14.039 8.070 5.389 1.00 84.00 100 GLU A N 1
ATOM 776 C CA . GLU A 1 100 ? 13.672 6.748 5.928 1.00 84.00 100 GLU A CA 1
ATOM 777 C C . GLU A 1 100 ? 12.365 6.775 6.738 1.00 84.00 100 GLU A C 1
ATOM 779 O O . GLU A 1 100 ? 11.706 5.750 6.907 1.00 84.00 100 GLU A O 1
ATOM 784 N N . GLU A 1 101 ? 11.968 7.962 7.198 1.00 89.50 101 GLU A N 1
ATOM 785 C CA . GLU A 1 101 ? 10.718 8.220 7.911 1.00 89.50 101 GLU A CA 1
ATOM 786 C C . GLU A 1 101 ? 9.578 8.615 6.965 1.00 89.50 101 GLU A C 1
ATOM 788 O O . GLU A 1 101 ? 8.492 8.936 7.428 1.00 89.50 101 GLU A O 1
ATOM 793 N N . SER A 1 102 ? 9.802 8.607 5.648 1.00 90.50 102 SER A N 1
ATOM 794 C CA . SER A 1 102 ? 8.775 8.868 4.639 1.00 90.50 102 SER A CA 1
ATOM 795 C C . SER A 1 102 ? 8.256 7.570 4.019 1.00 90.50 102 SER A C 1
ATOM 797 O O . SER A 1 102 ? 8.971 6.572 3.888 1.00 90.50 102 SER A O 1
ATOM 799 N N . GLY A 1 103 ? 7.013 7.595 3.553 1.00 92.94 103 GLY A N 1
ATOM 800 C CA . GLY A 1 103 ? 6.423 6.478 2.838 1.00 92.94 103 GLY A CA 1
ATOM 801 C C . GLY A 1 103 ? 4.991 6.729 2.391 1.00 92.94 103 GLY A C 1
ATOM 802 O O . GLY A 1 103 ? 4.565 7.849 2.124 1.00 92.94 103 GLY A O 1
ATOM 803 N N . THR A 1 104 ? 4.237 5.651 2.222 1.00 95.25 104 THR A N 1
ATOM 804 C CA . THR A 1 104 ? 2.850 5.703 1.762 1.00 95.25 104 THR A CA 1
ATOM 805 C C . THR A 1 104 ? 1.990 4.758 2.581 1.00 95.25 104 THR A C 1
ATOM 807 O O . THR A 1 104 ? 2.330 3.588 2.760 1.00 95.25 104 THR A O 1
ATOM 810 N N . LEU A 1 105 ? 0.841 5.261 3.028 1.00 96.69 105 LEU A N 1
ATOM 811 C CA . LEU A 1 105 ? -0.230 4.459 3.604 1.00 96.69 105 LEU A CA 1
ATOM 812 C C . LEU A 1 105 ? -1.366 4.366 2.591 1.00 96.69 105 LEU A C 1
ATOM 814 O O . LEU A 1 105 ? -1.996 5.364 2.237 1.00 96.69 105 LEU A O 1
ATOM 818 N N . ALA A 1 106 ? -1.632 3.154 2.121 1.00 95.25 106 ALA A N 1
ATOM 819 C CA . ALA A 1 106 ? -2.702 2.896 1.171 1.00 95.25 106 ALA A CA 1
ATOM 820 C C . ALA A 1 106 ? -3.465 1.634 1.550 1.00 95.25 106 ALA A C 1
ATOM 822 O O . ALA A 1 106 ? -2.918 0.727 2.167 1.00 95.25 106 ALA A O 1
ATOM 823 N N . TYR A 1 107 ? -4.726 1.534 1.155 1.00 93.44 107 TYR A N 1
ATOM 824 C CA . TYR A 1 107 ? -5.511 0.327 1.354 1.00 93.44 107 TYR A CA 1
ATOM 825 C C . TYR A 1 107 ? -6.430 0.033 0.173 1.00 93.44 107 TYR A C 1
ATOM 827 O O . TYR A 1 107 ? -6.821 0.914 -0.594 1.00 93.44 107 TYR A O 1
ATOM 835 N N . THR A 1 108 ? -6.789 -1.239 0.042 1.00 91.25 108 THR A N 1
ATOM 836 C CA . THR A 1 108 ? -7.785 -1.736 -0.912 1.00 91.25 108 THR A CA 1
ATOM 837 C C . THR A 1 108 ? -8.928 -2.391 -0.158 1.00 91.25 108 THR A C 1
ATOM 839 O O . THR A 1 108 ? -8.720 -2.918 0.934 1.00 91.25 108 THR A O 1
ATOM 842 N N . ILE A 1 109 ? -10.115 -2.423 -0.757 1.00 87.56 109 ILE A N 1
ATOM 843 C CA . ILE A 1 109 ? -11.283 -3.103 -0.190 1.00 87.56 109 ILE A CA 1
ATOM 844 C C . ILE A 1 109 ? -11.721 -4.187 -1.160 1.00 87.56 109 ILE A C 1
ATOM 846 O O . ILE A 1 109 ? -11.921 -3.913 -2.344 1.00 87.56 109 ILE A O 1
ATOM 850 N N . SER A 1 110 ? -11.883 -5.411 -0.666 1.00 81.94 110 SER A N 1
ATOM 851 C CA . SER A 1 110 ? -12.523 -6.470 -1.434 1.00 81.94 110 SER A CA 1
ATOM 852 C C . SER A 1 110 ? -14.039 -6.267 -1.406 1.00 81.94 110 SER A C 1
ATOM 854 O O . SER A 1 110 ? -14.691 -6.377 -0.375 1.00 81.94 110 SER A O 1
ATOM 856 N N . ASP A 1 111 ? -14.618 -5.945 -2.557 1.00 67.75 111 ASP A N 1
ATOM 857 C CA . ASP A 1 111 ? -16.062 -5.763 -2.761 1.00 67.75 111 ASP A CA 1
ATOM 858 C C . ASP A 1 111 ? -16.745 -7.036 -3.304 1.00 67.75 111 ASP A C 1
ATOM 860 O O . ASP A 1 111 ? -17.903 -7.010 -3.727 1.00 67.75 111 ASP A O 1
ATOM 864 N N . GLY A 1 112 ? -16.025 -8.162 -3.303 1.00 61.44 112 GLY A N 1
ATOM 865 C CA . GLY A 1 112 ? -16.476 -9.438 -3.856 1.00 61.44 112 GLY A CA 1
ATOM 866 C C . GLY A 1 112 ? -16.290 -9.576 -5.371 1.00 61.44 112 GLY A C 1
ATOM 867 O O . GLY A 1 112 ? -16.597 -10.642 -5.907 1.00 61.44 112 GLY A O 1
ATOM 868 N N . LYS A 1 113 ? -15.755 -8.565 -6.076 1.00 61.38 113 LYS A N 1
ATOM 869 C CA . LYS A 1 113 ? -15.274 -8.754 -7.453 1.00 61.38 113 LYS A CA 1
ATOM 870 C C . LYS A 1 113 ? -13.946 -9.505 -7.447 1.00 61.38 113 LYS A C 1
ATOM 872 O O . LYS A 1 113 ? -13.006 -9.139 -6.743 1.00 61.38 113 LYS A O 1
ATOM 877 N N . LYS A 1 114 ? -13.854 -10.541 -8.283 1.00 56.41 114 LYS A N 1
ATOM 878 C CA . LYS A 1 114 ? -12.559 -11.093 -8.687 1.00 56.41 114 LYS A CA 1
ATOM 879 C C . LYS A 1 114 ? -11.923 -10.117 -9.668 1.00 56.41 114 LYS A C 1
ATOM 881 O O . LYS A 1 114 ? -12.518 -9.798 -10.692 1.00 56.41 114 LYS A O 1
ATOM 886 N N . TYR A 1 115 ? -10.735 -9.645 -9.324 1.00 58.75 115 TYR A N 1
ATOM 887 C CA . TYR A 1 115 ? -9.885 -8.869 -10.212 1.00 58.75 115 TYR A CA 1
ATOM 888 C C . TYR A 1 115 ? -8.766 -9.789 -10.706 1.00 58.75 115 TYR A C 1
ATOM 890 O O . TYR A 1 115 ? -8.152 -10.472 -9.887 1.00 58.75 115 TYR A O 1
ATOM 898 N N . ASP A 1 116 ? -8.514 -9.813 -12.018 1.00 52.06 116 ASP A N 1
ATOM 899 C CA . ASP A 1 116 ? -7.491 -10.683 -12.626 1.00 52.06 116 ASP A CA 1
ATOM 900 C C . ASP A 1 116 ? -6.064 -10.331 -12.172 1.00 52.06 116 ASP A C 1
ATOM 902 O O . ASP A 1 116 ? -5.182 -11.186 -12.161 1.00 52.06 116 ASP A O 1
ATOM 906 N N . THR A 1 117 ? -5.835 -9.084 -11.741 1.00 55.81 117 THR A N 1
ATOM 907 C CA . THR A 1 117 ? -4.574 -8.623 -11.145 1.00 55.81 117 THR A CA 1
ATOM 908 C C . THR A 1 117 ? -4.829 -7.595 -10.037 1.00 55.81 117 THR A C 1
ATOM 910 O O . THR A 1 117 ? -5.882 -6.951 -9.993 1.00 55.81 117 THR A O 1
ATOM 913 N N . ASP A 1 118 ? -3.843 -7.389 -9.156 1.00 57.53 118 ASP A N 1
ATOM 914 C CA . ASP A 1 118 ? -3.894 -6.346 -8.118 1.00 57.53 118 ASP A CA 1
ATOM 915 C C . ASP A 1 118 ? -3.980 -4.922 -8.702 1.00 57.53 118 ASP A C 1
ATOM 917 O O . ASP A 1 118 ? -4.485 -4.024 -8.032 1.00 57.53 118 ASP A O 1
ATOM 921 N N . ALA A 1 119 ? -3.554 -4.714 -9.955 1.00 59.50 119 ALA A N 1
ATOM 922 C CA . ALA A 1 119 ? -3.589 -3.411 -10.624 1.00 59.50 119 ALA A CA 1
ATOM 923 C C . ALA A 1 119 ? -5.015 -2.909 -10.912 1.00 59.50 119 ALA A C 1
ATOM 925 O O . ALA A 1 119 ? -5.221 -1.711 -11.083 1.00 59.50 119 ALA A O 1
ATOM 926 N N . HIS A 1 120 ? -6.012 -3.800 -10.941 1.00 61.75 120 HIS A N 1
ATOM 927 C CA . HIS A 1 120 ? -7.416 -3.414 -11.124 1.00 61.75 120 HIS A CA 1
ATOM 928 C C . HIS A 1 120 ? -8.118 -3.048 -9.807 1.00 61.75 120 HIS A C 1
ATOM 930 O O . HIS A 1 120 ? -9.279 -2.631 -9.825 1.00 61.75 120 HIS A O 1
ATOM 936 N N . LYS A 1 121 ? -7.447 -3.202 -8.658 1.00 74.81 121 LYS A N 1
ATOM 937 C CA . LYS A 1 121 ? -8.016 -2.819 -7.365 1.00 74.81 121 LYS A CA 1
ATOM 938 C C . LYS A 1 121 ? -7.999 -1.303 -7.222 1.00 74.81 121 LYS A C 1
ATOM 940 O O . LYS A 1 121 ? -7.013 -0.638 -7.527 1.00 74.81 121 LYS A O 1
ATOM 945 N N . LYS A 1 122 ? -9.089 -0.750 -6.691 1.00 83.38 122 LYS A N 1
ATOM 946 C CA . LYS A 1 122 ? -9.122 0.657 -6.295 1.00 83.38 122 LYS A CA 1
ATOM 947 C C . LYS A 1 122 ? -8.325 0.840 -5.005 1.00 83.38 122 LYS A C 1
ATOM 949 O O . LYS A 1 122 ? -8.661 0.238 -3.983 1.00 83.38 122 LYS A O 1
ATOM 954 N N . PHE A 1 123 ? -7.301 1.684 -5.072 1.00 89.50 123 PHE A N 1
ATOM 955 C CA . PHE A 1 123 ? -6.531 2.114 -3.913 1.00 89.50 123 PHE A CA 1
ATOM 956 C C . PHE A 1 123 ? -7.132 3.378 -3.307 1.00 89.50 123 PHE A C 1
ATOM 958 O O . PHE A 1 123 ? -7.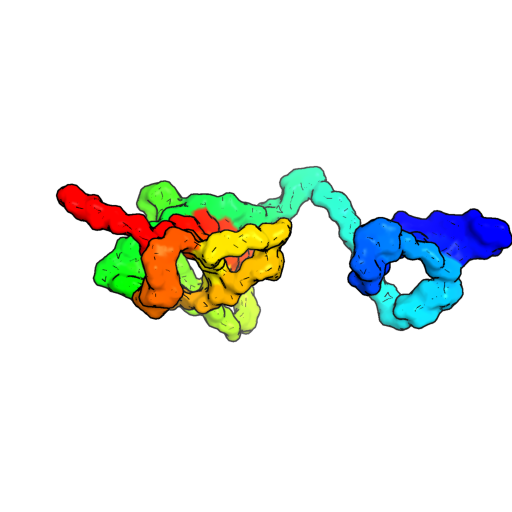575 4.288 -4.010 1.00 89.50 123 PHE A O 1
ATOM 965 N N . TYR A 1 124 ? -7.126 3.408 -1.985 1.00 90.69 124 TYR A N 1
ATOM 966 C CA . TYR A 1 124 ? -7.451 4.555 -1.159 1.00 90.69 124 TYR A CA 1
ATOM 967 C C . TYR A 1 124 ? -6.208 4.905 -0.352 1.00 90.69 124 TYR A C 1
ATOM 969 O O . TYR A 1 124 ? -5.468 4.009 0.050 1.00 90.69 124 TYR A O 1
ATOM 977 N N . TYR A 1 125 ? -5.988 6.190 -0.113 1.00 93.12 125 TYR A N 1
ATOM 978 C CA . TYR A 1 125 ? -4.836 6.678 0.636 1.00 93.12 125 TYR A CA 1
ATOM 979 C C . TYR A 1 125 ? -5.292 7.206 1.988 1.00 93.12 125 TYR A C 1
ATOM 981 O O . TYR A 1 125 ? -6.407 7.716 2.119 1.00 93.12 125 TYR A O 1
ATOM 989 N N . THR A 1 126 ? -4.437 7.049 2.990 1.00 95.12 126 THR A N 1
ATOM 990 C CA . THR A 1 126 ? -4.656 7.590 4.331 1.00 95.12 126 THR A CA 1
ATOM 991 C C . THR A 1 126 ? -3.353 8.156 4.893 1.00 95.12 126 THR A C 1
ATOM 993 O O . THR A 1 126 ? -2.351 8.195 4.184 1.00 95.12 126 THR A O 1
ATOM 996 N N . HIS A 1 127 ? -3.379 8.610 6.140 1.00 96.12 127 HIS A N 1
ATOM 997 C CA . HIS A 1 127 ? -2.259 9.218 6.845 1.00 96.12 127 HIS A CA 1
ATOM 998 C C . HIS A 1 127 ? -2.095 8.614 8.245 1.00 96.12 127 HIS A C 1
ATOM 1000 O O . HIS A 1 127 ? -2.964 7.901 8.759 1.00 96.12 127 HIS A O 1
ATOM 1006 N N . GLU A 1 128 ? -0.935 8.855 8.832 1.00 96.88 128 GLU A N 1
ATOM 1007 C CA . GLU A 1 128 ? -0.602 8.534 10.211 1.00 96.88 128 GLU A CA 1
ATOM 1008 C C . GLU A 1 128 ? -1.323 9.457 11.203 1.00 96.88 128 GLU A C 1
ATOM 1010 O O . GLU A 1 128 ? -1.686 10.584 10.868 1.00 96.88 128 GLU A O 1
ATOM 1015 N N . THR A 1 129 ? -1.503 9.008 12.444 1.00 96.12 129 TH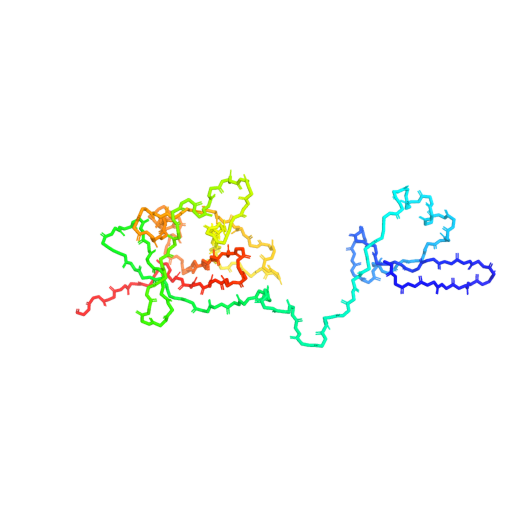R A N 1
ATOM 1016 C CA . THR A 1 129 ? -1.932 9.882 13.549 1.00 96.12 129 THR A CA 1
ATOM 1017 C C . THR A 1 129 ? -0.752 10.297 14.418 1.00 96.12 129 THR A C 1
ATOM 1019 O O . THR A 1 129 ? 0.329 9.712 14.337 1.00 96.12 129 THR A O 1
ATOM 1022 N N . SER A 1 130 ? -0.950 11.295 15.286 1.00 93.25 130 SER A N 1
ATOM 1023 C CA . SER A 1 130 ? 0.089 11.776 16.211 1.00 93.25 130 SER A CA 1
ATOM 1024 C C . SER A 1 130 ? 0.630 10.689 17.144 1.00 93.25 130 SER A C 1
ATOM 1026 O O . SER A 1 130 ? 1.764 10.786 17.602 1.00 93.25 130 SER A O 1
ATOM 1028 N N . ASP A 1 131 ? -0.164 9.645 17.394 1.00 94.06 131 ASP A N 1
ATOM 1029 C CA . ASP A 1 131 ? 0.169 8.535 18.293 1.00 94.06 131 ASP A CA 1
ATOM 1030 C C . ASP A 1 131 ? 0.868 7.371 17.560 1.00 94.06 131 ASP A C 1
ATOM 1032 O O . ASP A 1 131 ? 0.978 6.254 18.085 1.00 94.06 131 ASP A O 1
ATOM 1036 N N . GLY A 1 132 ? 1.296 7.607 16.315 1.00 96.00 132 GLY A N 1
ATOM 1037 C CA . GLY A 1 132 ? 1.942 6.616 15.459 1.00 96.00 132 GLY A CA 1
ATOM 1038 C C . GLY A 1 132 ? 1.003 5.501 14.998 1.00 96.00 132 GLY A C 1
ATOM 1039 O O . GLY A 1 132 ? 1.463 4.397 14.701 1.00 96.00 132 GLY A O 1
ATOM 1040 N N . ASN A 1 133 ? -0.310 5.756 14.978 1.00 97.38 133 ASN A N 1
ATOM 1041 C CA . ASN A 1 133 ? -1.313 4.833 14.445 1.00 97.38 133 ASN A CA 1
ATOM 1042 C C . ASN A 1 133 ? -1.660 5.191 12.993 1.00 97.38 133 ASN A C 1
ATOM 1044 O O . ASN A 1 133 ? -1.130 6.135 12.412 1.00 97.38 133 ASN A O 1
ATOM 1048 N N . ILE A 1 134 ? -2.576 4.428 12.402 1.00 97.38 134 ILE A N 1
ATOM 1049 C CA . ILE A 1 134 ? -3.122 4.689 11.070 1.00 97.38 134 ILE A CA 1
ATOM 1050 C C . ILE A 1 134 ? -4.504 5.313 11.220 1.00 97.38 134 ILE A C 1
ATOM 1052 O O . ILE A 1 134 ? -5.384 4.702 11.835 1.00 97.38 134 ILE A O 1
ATOM 1056 N N . ALA A 1 135 ? -4.714 6.483 10.614 1.00 95.75 135 ALA A N 1
ATOM 1057 C CA . ALA A 1 135 ? -6.037 7.074 10.486 1.00 95.75 135 ALA A CA 1
ATOM 1058 C C . ALA A 1 135 ? -6.889 6.186 9.568 1.00 95.75 135 ALA A C 1
ATOM 1060 O O . ALA A 1 135 ? -6.532 5.919 8.418 1.00 95.75 135 ALA A O 1
ATOM 1061 N N . LEU A 1 136 ? -8.007 5.675 10.066 1.00 92.44 136 LEU A N 1
ATOM 1062 C CA . LEU A 1 136 ? -8.875 4.779 9.316 1.00 92.44 136 LEU A CA 1
ATOM 1063 C C . LEU A 1 136 ? -10.314 4.864 9.832 1.00 92.44 136 LEU A C 1
ATOM 1065 O O . LEU A 1 136 ? -10.725 4.114 10.719 1.00 92.44 136 LEU A O 1
ATOM 1069 N N . ASP A 1 137 ? -11.108 5.745 9.224 1.00 86.31 137 ASP A N 1
ATOM 1070 C CA . ASP A 1 137 ? -12.541 5.819 9.495 1.00 86.31 137 ASP A CA 1
ATOM 1071 C C . ASP A 1 137 ? -13.314 4.797 8.647 1.00 86.31 137 ASP A C 1
ATOM 1073 O O . ASP A 1 137 ? -13.534 4.958 7.444 1.00 86.31 137 ASP A O 1
ATOM 1077 N N . LEU A 1 138 ? -13.739 3.714 9.297 1.00 82.88 138 LEU A N 1
ATOM 1078 C CA . LEU A 1 138 ? -14.487 2.633 8.658 1.00 82.88 138 LEU A CA 1
ATOM 1079 C C . LEU A 1 138 ? -16.004 2.829 8.707 1.00 82.88 138 LEU A C 1
ATOM 1081 O O . LEU A 1 138 ? -16.728 1.973 8.195 1.00 82.88 138 LEU A O 1
ATOM 1085 N N . SER A 1 139 ? -16.508 3.899 9.324 1.00 78.38 139 SER A N 1
ATOM 1086 C CA . SER A 1 139 ? -17.945 4.094 9.556 1.00 78.38 139 SER A CA 1
ATOM 1087 C C . SER A 1 139 ? -18.729 4.193 8.240 1.00 78.38 139 SER A C 1
ATOM 1089 O O . SER A 1 139 ? -19.620 3.376 7.980 1.00 78.38 139 SER A O 1
ATOM 1091 N N . GLN A 1 140 ? -18.329 5.105 7.347 1.00 70.00 140 GLN A N 1
ATOM 1092 C CA . GLN A 1 140 ? -18.920 5.242 6.010 1.00 70.00 140 GLN A CA 1
ATOM 1093 C C . GLN A 1 140 ? -18.716 3.982 5.163 1.00 70.00 140 GLN A C 1
ATOM 1095 O O . GLN A 1 140 ? -19.594 3.579 4.397 1.00 70.00 140 GLN A O 1
ATOM 1100 N N . LEU A 1 141 ? -17.566 3.326 5.325 1.00 73.50 141 LEU A N 1
ATOM 1101 C CA . LEU A 1 141 ? -17.232 2.118 4.587 1.00 73.50 141 LEU A CA 1
ATOM 1102 C C . LEU A 1 141 ? -18.180 0.965 4.927 1.00 73.50 141 LEU A C 1
ATOM 1104 O O . LEU A 1 141 ? -18.779 0.361 4.039 1.00 73.50 141 LEU A O 1
ATOM 1108 N N . LYS A 1 142 ? -18.368 0.704 6.221 1.00 76.19 142 LYS A N 1
ATOM 1109 C CA . LYS A 1 142 ? -19.272 -0.331 6.732 1.00 76.19 142 LYS A CA 1
ATOM 1110 C C . LYS A 1 142 ? -20.727 -0.040 6.364 1.00 76.19 142 LYS A C 1
ATOM 1112 O O . LYS A 1 142 ? -21.445 -0.966 5.990 1.00 76.19 142 LYS A O 1
ATOM 1117 N N . ALA A 1 143 ? -21.146 1.228 6.386 1.00 73.81 143 ALA A N 1
ATOM 1118 C CA . ALA A 1 143 ? -22.482 1.629 5.941 1.00 73.81 143 ALA A CA 1
ATOM 1119 C C . ALA A 1 143 ? -22.724 1.287 4.457 1.00 73.81 143 ALA A C 1
ATOM 1121 O O . ALA A 1 143 ? -23.763 0.722 4.101 1.00 73.81 143 ALA A O 1
ATOM 1122 N N . ASN A 1 144 ? -21.735 1.543 3.595 1.00 71.94 144 ASN A N 1
ATOM 1123 C CA . ASN A 1 144 ? -21.823 1.267 2.158 1.00 71.94 144 ASN A CA 1
ATOM 1124 C C . ASN A 1 144 ? -21.820 -0.231 1.817 1.00 71.94 144 ASN A C 1
ATOM 1126 O O . ASN A 1 144 ? -22.380 -0.630 0.794 1.00 71.94 144 ASN A O 1
ATOM 1130 N N . LEU A 1 145 ? -21.243 -1.075 2.676 1.00 72.06 145 LEU A N 1
ATOM 1131 C CA . LEU A 1 145 ? -21.180 -2.522 2.463 1.00 72.06 145 LEU A CA 1
ATOM 1132 C C . LEU A 1 145 ? -22.530 -3.234 2.638 1.00 72.06 145 LEU A C 1
ATOM 1134 O O . LEU A 1 145 ? -22.673 -4.363 2.168 1.00 72.06 145 LEU A O 1
ATOM 1138 N N . ARG A 1 146 ? -23.531 -2.604 3.277 1.00 70.62 146 ARG A N 1
ATOM 1139 C CA . ARG A 1 146 ? -24.895 -3.152 3.471 1.00 70.62 146 ARG A CA 1
ATOM 1140 C C . ARG A 1 146 ? -24.917 -4.617 3.955 1.00 70.62 146 ARG A C 1
ATOM 1142 O O . ARG A 1 146 ? -25.749 -5.408 3.519 1.00 70.62 146 ARG A O 1
ATOM 1149 N N . GLY A 1 147 ? -23.974 -5.000 4.819 1.00 68.62 147 GLY A N 1
ATOM 1150 C CA . GLY A 1 147 ? -23.862 -6.362 5.360 1.00 68.62 147 GLY A CA 1
ATOM 1151 C C . GLY A 1 147 ? -23.131 -7.385 4.475 1.00 68.62 147 GLY A C 1
ATOM 1152 O O . GLY A 1 147 ? -23.001 -8.539 4.879 1.00 68.62 147 GLY A O 1
ATOM 1153 N N . LYS A 1 148 ? -22.600 -6.999 3.307 1.00 71.50 148 LYS A N 1
ATOM 1154 C CA . LYS A 1 148 ? -21.738 -7.869 2.485 1.00 71.50 148 LYS A CA 1
ATOM 1155 C C . LYS A 1 148 ? -20.350 -8.008 3.094 1.00 71.50 148 LYS A C 1
ATOM 1157 O O . LYS A 1 148 ? -19.728 -6.996 3.408 1.00 71.50 148 LYS A O 1
ATOM 1162 N N . ASN A 1 149 ? -19.860 -9.243 3.218 1.00 76.12 149 ASN A N 1
ATOM 1163 C CA . ASN A 1 149 ? -18.497 -9.508 3.675 1.00 76.12 149 ASN A CA 1
ATOM 1164 C C . ASN A 1 149 ? -17.487 -8.802 2.769 1.00 76.12 149 ASN A C 1
ATOM 1166 O O . ASN A 1 149 ? -17.519 -8.967 1.550 1.00 76.12 149 ASN A O 1
ATOM 1170 N N . ALA A 1 150 ? -16.605 -8.034 3.394 1.00 82.19 150 ALA A N 1
ATOM 1171 C CA . ALA A 1 150 ? -15.522 -7.326 2.747 1.00 82.19 150 ALA A CA 1
ATOM 1172 C C . ALA A 1 150 ? -14.323 -7.301 3.686 1.00 82.19 150 ALA A C 1
ATOM 1174 O O . ALA A 1 150 ? -14.476 -7.211 4.909 1.00 82.19 150 ALA A O 1
ATOM 1175 N N . ALA A 1 151 ? -13.145 -7.336 3.086 1.00 88.44 151 ALA A N 1
ATOM 1176 C CA . ALA A 1 151 ? -11.881 -7.209 3.777 1.00 88.44 151 ALA A CA 1
ATOM 1177 C C . ALA A 1 151 ? -11.176 -5.948 3.287 1.00 88.44 151 ALA A C 1
ATOM 1179 O O . ALA A 1 151 ? -11.130 -5.661 2.089 1.00 88.44 151 ALA A O 1
ATOM 1180 N N . LEU A 1 152 ? -10.619 -5.201 4.228 1.00 91.88 152 LEU A N 1
ATOM 1181 C CA . LEU A 1 152 ? -9.664 -4.150 3.944 1.00 91.88 152 LEU A CA 1
ATOM 1182 C C . LEU A 1 152 ? -8.263 -4.750 3.990 1.00 91.88 152 LEU A C 1
ATOM 1184 O O . LEU A 1 152 ? -7.917 -5.413 4.962 1.00 91.88 152 LEU A O 1
ATOM 1188 N N . THR A 1 153 ? -7.449 -4.486 2.975 1.00 93.94 153 THR A N 1
ATOM 1189 C CA . THR A 1 153 ? -6.014 -4.794 2.992 1.00 93.94 153 THR A CA 1
ATOM 1190 C C . THR A 1 153 ? -5.244 -3.485 3.001 1.00 93.94 153 THR A C 1
ATOM 1192 O O . THR A 1 153 ? -5.324 -2.731 2.034 1.00 93.94 153 THR A O 1
ATOM 1195 N N . LEU A 1 154 ? -4.533 -3.218 4.093 1.00 96.19 154 LEU A N 1
ATOM 1196 C CA . LEU A 1 154 ? -3.647 -2.074 4.272 1.00 96.19 154 LEU A CA 1
ATOM 1197 C C . LEU A 1 154 ? -2.237 -2.420 3.793 1.00 96.19 154 LEU A C 1
ATOM 1199 O O . LEU A 1 154 ? -1.745 -3.523 4.031 1.00 96.19 154 LEU A O 1
ATOM 1203 N N . TYR A 1 155 ? -1.589 -1.433 3.190 1.00 95.81 155 TYR A N 1
ATOM 1204 C CA . TYR A 1 155 ? -0.201 -1.425 2.769 1.00 95.81 155 TYR A CA 1
ATOM 1205 C C . TYR A 1 155 ? 0.491 -0.221 3.412 1.00 95.81 155 TYR A C 1
ATOM 1207 O O . TYR A 1 155 ? 0.089 0.924 3.195 1.00 95.81 155 TYR A O 1
ATOM 1215 N N . VAL A 1 156 ? 1.534 -0.493 4.191 1.00 96.25 156 VAL A N 1
ATOM 1216 C CA . VAL A 1 156 ? 2.476 0.514 4.685 1.00 96.25 156 VAL A CA 1
ATOM 1217 C C . VAL A 1 156 ? 3.754 0.338 3.891 1.00 96.25 156 VAL A C 1
ATOM 1219 O O . VAL A 1 156 ? 4.424 -0.683 4.035 1.00 96.25 156 VAL A O 1
ATOM 1222 N N . LEU A 1 157 ? 4.047 1.292 3.015 1.00 93.38 157 LEU A N 1
ATOM 1223 C CA . LEU A 1 157 ? 5.173 1.225 2.092 1.00 93.38 157 LEU A CA 1
ATOM 1224 C C . LEU A 1 157 ? 6.232 2.234 2.526 1.00 93.38 157 LEU A C 1
ATOM 1226 O O . LEU A 1 157 ? 6.019 3.434 2.366 1.00 93.38 157 LEU A O 1
ATOM 1230 N N . SER A 1 158 ? 7.339 1.768 3.105 1.00 88.75 158 SER A N 1
ATOM 1231 C CA . SER A 1 158 ? 8.450 2.635 3.509 1.00 88.75 158 SER A CA 1
ATOM 1232 C C . SER A 1 158 ? 9.485 2.785 2.394 1.00 88.75 158 SER A C 1
ATOM 1234 O O . SER A 1 158 ? 9.651 1.916 1.533 1.00 88.75 158 SER A O 1
ATOM 1236 N N . THR A 1 159 ? 10.253 3.869 2.452 1.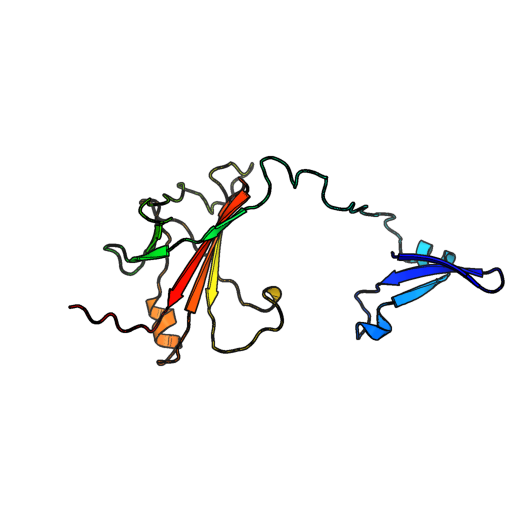00 85.31 159 THR A N 1
ATOM 1237 C CA . THR A 1 159 ? 11.447 4.072 1.615 1.00 85.31 159 THR A CA 1
ATOM 1238 C C . THR A 1 159 ? 12.604 3.134 1.983 1.00 85.31 159 THR A C 1
ATOM 1240 O O . THR A 1 159 ? 13.497 2.926 1.165 1.00 85.31 159 THR A O 1
ATOM 1243 N N . THR A 1 160 ? 12.578 2.520 3.173 1.00 81.50 160 THR A N 1
ATOM 1244 C CA . THR A 1 160 ? 13.608 1.580 3.659 1.00 81.50 160 THR A CA 1
ATOM 1245 C C . THR A 1 160 ? 13.482 0.168 3.078 1.00 81.50 160 THR A C 1
ATOM 1247 O O . THR A 1 160 ? 14.391 -0.645 3.226 1.00 81.50 160 THR A O 1
ATOM 1250 N N . GLY A 1 161 ? 12.366 -0.141 2.409 1.00 77.81 161 GLY A N 1
ATOM 1251 C CA . GLY A 1 161 ? 12.100 -1.453 1.818 1.00 77.81 161 GLY A CA 1
ATOM 1252 C C . GLY A 1 161 ? 11.310 -2.409 2.717 1.00 77.81 161 GLY A C 1
ATOM 1253 O O . GLY A 1 161 ? 10.844 -3.436 2.223 1.00 77.81 161 GLY A O 1
ATOM 1254 N N . ASP A 1 162 ? 11.069 -2.077 3.984 1.00 88.12 162 ASP A N 1
ATOM 1255 C CA . ASP A 1 162 ? 10.177 -2.846 4.857 1.00 88.12 162 ASP A CA 1
ATOM 1256 C C . ASP A 1 162 ? 8.715 -2.438 4.626 1.00 88.12 162 ASP A C 1
ATOM 1258 O O . ASP A 1 162 ? 8.240 -1.404 5.089 1.00 88.12 162 ASP A O 1
ATOM 1262 N N . ASN A 1 163 ? 7.978 -3.279 3.900 1.00 92.88 163 ASN A N 1
ATOM 1263 C CA . ASN A 1 163 ? 6.591 -3.020 3.533 1.00 92.88 163 ASN A CA 1
ATOM 1264 C C . ASN A 1 163 ? 5.647 -3.905 4.348 1.00 92.88 163 ASN A C 1
ATOM 1266 O O . ASN A 1 163 ? 5.653 -5.130 4.194 1.00 92.88 163 ASN A O 1
ATOM 1270 N N . TYR A 1 164 ? 4.795 -3.306 5.176 1.00 95.88 164 TYR A N 1
ATOM 1271 C CA . TYR A 1 164 ? 3.842 -4.049 5.998 1.00 95.88 164 TYR A CA 1
ATOM 1272 C C . TYR A 1 164 ? 2.513 -4.224 5.276 1.00 95.88 164 TYR A C 1
ATOM 1274 O O . TYR A 1 164 ? 2.008 -3.299 4.638 1.00 95.88 164 TYR A O 1
ATOM 1282 N N . VAL A 1 165 ? 1.928 -5.412 5.402 1.00 96.50 165 VAL A N 1
ATOM 1283 C CA . VAL A 1 165 ? 0.609 -5.727 4.852 1.00 96.50 165 VAL A CA 1
ATOM 1284 C C . VAL A 1 165 ? -0.257 -6.325 5.943 1.00 96.50 165 VAL A C 1
ATOM 1286 O O . VAL A 1 165 ? 0.128 -7.318 6.559 1.00 96.50 165 VAL A O 1
ATOM 1289 N N . ALA A 1 166 ? -1.427 -5.733 6.158 1.00 96.25 166 ALA A N 1
ATOM 1290 C CA . ALA A 1 166 ? -2.383 -6.177 7.164 1.00 96.25 166 ALA A CA 1
ATOM 1291 C C . ALA A 1 166 ? -3.786 -6.279 6.570 1.00 96.25 166 ALA A C 1
ATOM 1293 O O . ALA A 1 166 ? -4.184 -5.445 5.760 1.00 96.25 166 ALA A O 1
ATOM 1294 N N . THR A 1 167 ? -4.542 -7.298 6.979 1.00 94.06 167 THR A N 1
ATOM 1295 C CA . THR A 1 167 ? -5.927 -7.494 6.532 1.00 94.06 167 THR A CA 1
ATOM 1296 C C . THR A 1 167 ? -6.890 -7.360 7.704 1.00 94.06 167 THR A C 1
ATOM 1298 O O . THR A 1 167 ? -6.671 -7.943 8.763 1.00 94.06 167 THR A O 1
ATOM 1301 N N . LEU A 1 168 ? -7.964 -6.601 7.504 1.00 91.00 168 LEU A N 1
ATOM 1302 C CA . LEU A 1 168 ? -9.032 -6.385 8.470 1.00 91.00 168 LEU A CA 1
ATOM 1303 C C . LEU A 1 168 ? -10.378 -6.784 7.860 1.00 91.00 168 LEU A C 1
ATOM 1305 O O . LEU A 1 168 ? -10.834 -6.195 6.881 1.00 91.00 168 LEU A O 1
ATOM 1309 N N . GLU A 1 169 ? -11.045 -7.753 8.480 1.00 88.00 169 GLU A N 1
ATOM 1310 C CA . GLU A 1 169 ? -12.409 -8.147 8.119 1.00 88.00 169 GLU A CA 1
ATOM 1311 C C . GLU A 1 169 ? -13.416 -7.104 8.618 1.00 88.00 169 GLU A C 1
ATOM 1313 O O . GLU A 1 169 ? -13.534 -6.861 9.821 1.00 88.00 169 GLU A O 1
ATOM 1318 N N . LEU A 1 170 ? -14.182 -6.500 7.709 1.00 81.25 170 LEU A N 1
ATOM 1319 C CA . LEU A 1 170 ? -15.026 -5.343 8.028 1.00 81.25 170 LEU A CA 1
ATOM 1320 C C . LEU A 1 170 ? -16.373 -5.720 8.669 1.00 81.25 170 LEU A C 1
ATOM 1322 O O . LEU A 1 170 ? -16.966 -4.890 9.358 1.00 81.25 170 LEU A O 1
ATOM 1326 N N . ASN A 1 171 ? -16.819 -6.974 8.513 1.00 69.44 171 ASN A N 1
ATOM 1327 C CA . ASN A 1 171 ? -18.129 -7.459 8.980 1.00 69.44 171 ASN A CA 1
ATOM 1328 C C . ASN A 1 171 ? -18.074 -8.560 10.045 1.00 69.44 171 ASN A C 1
ATOM 1330 O O . ASN A 1 171 ? -19.102 -9.159 10.378 1.00 69.44 171 ASN A O 1
ATOM 1334 N N . ARG A 1 172 ? -16.903 -8.859 10.611 1.00 55.19 172 ARG A N 1
ATOM 1335 C CA . ARG A 1 172 ? -16.830 -9.875 11.662 1.00 55.19 172 ARG A CA 1
ATOM 1336 C C . ARG A 1 172 ? -17.420 -9.294 12.949 1.00 55.19 172 ARG A C 1
ATOM 1338 O O . ARG A 1 172 ? -16.750 -8.525 13.635 1.00 55.19 172 ARG A O 1
ATOM 1345 N N . LYS A 1 173 ? -18.672 -9.659 13.275 1.00 44.19 173 LYS A N 1
ATOM 1346 C CA . LYS A 1 173 ? -19.272 -9.410 14.598 1.00 44.19 173 LYS A CA 1
ATOM 1347 C C . LYS A 1 173 ? -18.269 -9.885 15.650 1.00 44.19 173 LYS A C 1
ATOM 1349 O O . LYS A 1 173 ? -18.037 -11.085 15.781 1.00 44.19 173 LYS A O 1
ATOM 1354 N N . HIS A 1 174 ? -17.632 -8.953 16.353 1.00 40.75 174 HIS A N 1
ATOM 1355 C CA . HIS A 1 174 ? -16.876 -9.288 17.549 1.00 40.75 174 HIS A CA 1
ATOM 1356 C C . HIS A 1 174 ? -17.902 -9.699 18.601 1.00 40.75 174 HIS A C 1
ATOM 1358 O O . HIS A 1 174 ? -18.530 -8.847 19.226 1.00 40.75 174 HIS A O 1
ATOM 1364 N N . ASN A 1 175 ? -18.107 -11.007 18.763 1.00 30.83 175 ASN A N 1
ATOM 1365 C CA . ASN A 1 175 ? -18.692 -11.518 19.993 1.00 30.83 175 ASN A CA 1
ATOM 1366 C C . ASN A 1 175 ? -17.708 -11.164 21.108 1.00 30.83 175 ASN A C 1
ATOM 1368 O O . ASN A 1 175 ? -16.635 -11.757 21.207 1.00 30.83 175 ASN A O 1
ATOM 1372 N N . ARG A 1 176 ? -18.051 -10.143 21.896 1.00 36.12 176 ARG A N 1
ATOM 1373 C CA . ARG A 1 176 ? -17.428 -9.923 23.197 1.00 36.12 176 ARG A CA 1
ATOM 1374 C C . ARG A 1 176 ? -17.851 -11.099 24.081 1.00 36.12 176 ARG A C 1
ATOM 1376 O O . ARG A 1 176 ? -19.050 -11.311 24.256 1.00 36.12 176 ARG A O 1
ATOM 1383 N N . HIS A 1 177 ? -16.875 -11.885 24.526 1.00 33.75 177 HIS A N 1
ATOM 1384 C CA . HIS A 1 177 ? -17.021 -12.771 25.677 1.00 33.75 177 HIS A CA 1
ATOM 1385 C C . HIS A 1 177 ? -16.848 -11.959 26.956 1.00 33.75 177 HIS A C 1
ATOM 1387 O O . HIS A 1 177 ? -16.046 -10.995 26.916 1.00 33.75 177 HIS A O 1
#

pLDDT: mean 83.39, std 14.67, range [30.83, 98.0]